Protein AF-A0A958C0W4-F1 (afdb_monomer)

Secondary structure (DSSP, 8-state):
-PPP--HHHHHHHHTTT-HHHHHHHHHHHHHHHHHT-SSPPP-

Foldseek 3Di:
DQEDEDPVLVCQCVQVVHDVSVVVSVVVNVVCVVVVPNYDDDD

Structure (mmCIF, N/CA/C/O backbone):
data_AF-A0A958C0W4-F1
#
_entry.id   AF-A0A958C0W4-F1
#
loop_
_atom_site.group_PDB
_atom_site.id
_atom_site.type_symbol
_atom_site.label_atom_id
_atom_site.label_alt_id
_atom_site.label_comp_id
_atom_site.label_asym_id
_atom_site.label_entity_id
_atom_site.label_seq_id
_atom_site.pdbx_PDB_ins_code
_atom_site.Cartn_x
_atom_site.Cartn_y
_atom_site.Cartn_z
_atom_site.occupancy
_atom_site.B_iso_or_equiv
_atom_site.auth_seq_id
_atom_site.auth_comp_id
_atom_site.auth_asym_id
_atom_site.auth_atom_id
_atom_site.pdbx_PDB_model_num
ATOM 1 N N . MET A 1 1 ? -11.772 -4.495 9.137 1.00 67.31 1 MET A N 1
ATOM 2 C CA . MET A 1 1 ? -11.795 -3.230 8.379 1.00 67.31 1 MET A CA 1
ATOM 3 C C . MET A 1 1 ? -10.874 -3.437 7.201 1.00 67.31 1 MET A C 1
ATOM 5 O O . MET A 1 1 ? -9.812 -4.013 7.412 1.00 67.31 1 MET A O 1
ATOM 9 N N . ASP A 1 2 ? -11.297 -3.068 5.997 1.00 88.31 2 ASP A N 1
ATOM 10 C CA . ASP A 1 2 ? -10.401 -3.108 4.841 1.00 88.31 2 ASP A CA 1
ATOM 11 C C . ASP A 1 2 ? -9.469 -1.894 4.891 1.00 88.31 2 ASP A C 1
ATOM 13 O O . ASP A 1 2 ? -9.911 -0.794 5.220 1.00 88.31 2 ASP A O 1
ATOM 17 N N . LEU A 1 3 ? -8.182 -2.113 4.603 1.00 96.44 3 LEU A N 1
ATOM 18 C CA . LEU A 1 3 ? -7.171 -1.057 4.535 1.00 96.44 3 LEU A CA 1
ATOM 19 C C . LEU A 1 3 ? -7.490 -0.123 3.361 1.00 96.44 3 LEU A C 1
ATOM 21 O O . LEU A 1 3 ? -7.521 -0.575 2.213 1.00 96.44 3 LEU A O 1
ATOM 25 N N . MET A 1 4 ? -7.690 1.163 3.641 1.00 97.69 4 MET A N 1
ATOM 26 C CA . MET A 1 4 ? -7.891 2.188 2.624 1.00 97.69 4 MET A CA 1
ATOM 27 C C . MET A 1 4 ? -6.550 2.733 2.141 1.00 97.69 4 MET A C 1
ATOM 29 O O . MET A 1 4 ? -5.736 3.198 2.935 1.00 97.69 4 MET A O 1
ATOM 33 N N . LEU A 1 5 ? -6.346 2.691 0.826 1.00 97.31 5 LEU A N 1
ATOM 34 C CA . LEU A 1 5 ? -5.195 3.290 0.159 1.00 97.31 5 LEU A CA 1
ATOM 35 C C . LEU A 1 5 ? -5.646 4.521 -0.625 1.00 97.31 5 LEU A C 1
ATOM 37 O O . LEU A 1 5 ? -6.703 4.519 -1.262 1.00 97.31 5 LEU A O 1
ATOM 41 N N . SER A 1 6 ? -4.825 5.563 -0.605 1.00 97.50 6 SER A N 1
ATOM 42 C CA . SER A 1 6 ? -4.921 6.680 -1.537 1.00 97.50 6 SER A CA 1
ATOM 43 C C . SER A 1 6 ? -4.670 6.221 -2.979 1.00 97.50 6 S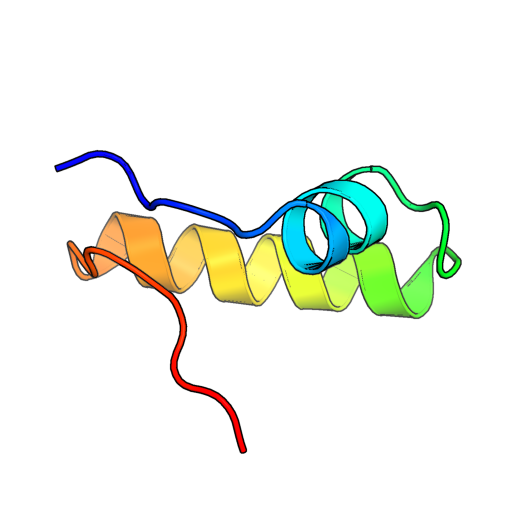ER A C 1
ATOM 45 O O . SER A 1 6 ? -4.159 5.129 -3.240 1.00 97.50 6 SER A O 1
ATOM 47 N N . ALA A 1 7 ? -5.006 7.079 -3.946 1.00 97.94 7 ALA A N 1
ATOM 48 C CA . ALA A 1 7 ? -4.753 6.794 -5.358 1.00 97.94 7 ALA A CA 1
ATOM 49 C C . ALA A 1 7 ? -3.257 6.576 -5.654 1.00 97.94 7 ALA A C 1
ATOM 51 O O . ALA A 1 7 ? -2.906 5.721 -6.465 1.00 97.94 7 ALA A O 1
ATOM 52 N N . GLU A 1 8 ? -2.384 7.320 -4.974 1.00 97.50 8 GLU A N 1
ATOM 53 C CA . GLU A 1 8 ? -0.933 7.198 -5.109 1.00 97.50 8 GLU A CA 1
ATOM 54 C C . GLU A 1 8 ? -0.424 5.870 -4.535 1.00 97.50 8 GLU A C 1
ATOM 56 O O . GLU A 1 8 ? 0.280 5.130 -5.219 1.00 97.50 8 GLU A O 1
ATOM 61 N N . GLU A 1 9 ? -0.848 5.498 -3.328 1.00 97.94 9 GLU A N 1
ATOM 62 C CA . GLU A 1 9 ? -0.461 4.223 -2.707 1.00 97.94 9 GLU A CA 1
ATOM 63 C C . GLU A 1 9 ? -0.997 3.018 -3.488 1.00 97.94 9 GLU A C 1
ATOM 65 O O . GLU A 1 9 ? -0.317 1.997 -3.618 1.00 97.94 9 GLU A O 1
ATOM 70 N N . GLN A 1 10 ? -2.201 3.134 -4.057 1.00 98.19 10 GLN A N 1
ATOM 71 C CA . GLN A 1 10 ? -2.756 2.105 -4.930 1.00 98.19 10 GLN A CA 1
ATOM 72 C C . GLN A 1 10 ? -1.948 1.976 -6.230 1.00 98.19 10 GLN A C 1
ATOM 74 O O . GLN A 1 10 ? -1.709 0.860 -6.688 1.00 98.19 10 GLN A O 1
ATOM 79 N N . SER A 1 11 ? -1.490 3.090 -6.804 1.00 98.50 11 SER A N 1
ATOM 80 C CA . SER A 1 11 ? -0.601 3.107 -7.973 1.00 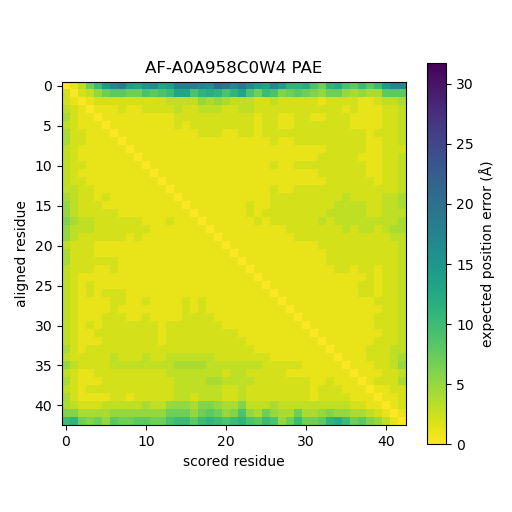98.50 11 SER A CA 1
ATOM 81 C C . SER A 1 11 ? 0.762 2.469 -7.659 1.00 98.50 11 SER A C 1
ATOM 83 O O . SER A 1 11 ? 1.250 1.623 -8.414 1.00 98.50 11 SER A O 1
ATOM 85 N N . MET A 1 12 ? 1.331 2.757 -6.484 1.00 98.38 12 MET A N 1
ATOM 86 C CA . MET A 1 12 ? 2.546 2.097 -5.991 1.00 98.38 12 MET A CA 1
ATOM 87 C C . MET A 1 12 ? 2.360 0.581 -5.852 1.00 98.38 12 MET A C 1
ATOM 89 O O . MET A 1 12 ? 3.218 -0.186 -6.292 1.00 98.38 12 MET A O 1
ATOM 93 N N . LEU A 1 13 ? 1.228 0.135 -5.297 1.00 98.19 13 LEU A N 1
ATOM 94 C CA . LEU A 1 13 ? 0.897 -1.287 -5.161 1.00 98.19 13 LEU A CA 1
ATOM 95 C C . LEU A 1 13 ? 0.671 -1.976 -6.519 1.00 98.19 13 LEU A C 1
ATOM 97 O O . LEU A 1 13 ? 1.001 -3.152 -6.678 1.00 98.19 13 LEU A O 1
ATOM 101 N N . ASN A 1 14 ? 0.156 -1.247 -7.511 1.00 98.44 14 ASN A N 1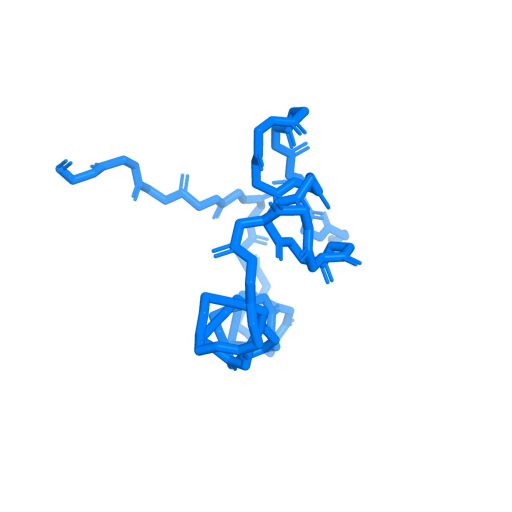
ATOM 102 C CA . ASN A 1 14 ? -0.007 -1.740 -8.881 1.00 98.44 14 ASN A CA 1
ATOM 103 C C . ASN A 1 14 ? 1.326 -1.856 -9.640 1.00 98.44 14 ASN A C 1
ATOM 105 O O . ASN A 1 14 ? 1.387 -2.533 -10.665 1.00 98.44 14 ASN A O 1
ATOM 109 N N . GLY A 1 15 ? 2.397 -1.248 -9.121 1.00 98.44 15 GLY A N 1
ATOM 110 C CA . GLY A 1 15 ? 3.742 -1.321 -9.687 1.00 98.44 15 GLY A CA 1
ATOM 111 C C . GLY A 1 15 ? 4.119 -0.167 -10.613 1.00 98.44 15 GLY A C 1
ATOM 112 O O . GLY A 1 15 ? 5.182 -0.222 -11.231 1.00 98.44 15 GLY A O 1
ATOM 113 N N . ASP A 1 16 ? 3.324 0.903 -10.663 1.00 98.62 16 ASP A N 1
ATOM 114 C CA . ASP A 1 16 ? 3.591 2.070 -11.520 1.00 98.62 16 ASP A CA 1
ATOM 115 C C . ASP A 1 16 ? 4.884 2.807 -11.121 1.00 98.62 16 ASP A C 1
ATOM 117 O O . ASP A 1 16 ? 5.540 3.443 -11.945 1.00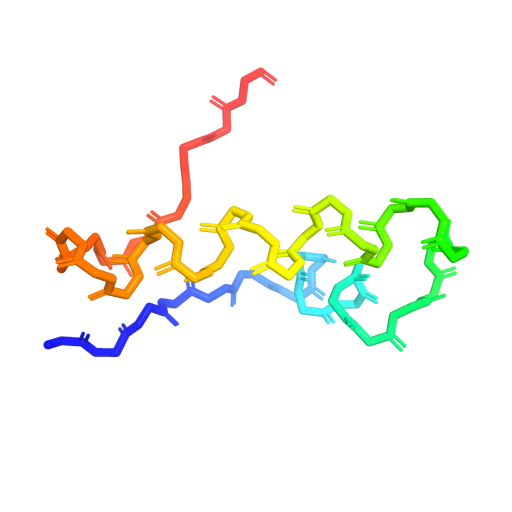 98.62 16 ASP A O 1
ATOM 121 N N . ALA A 1 17 ? 5.293 2.668 -9.857 1.00 98.00 17 ALA A N 1
ATOM 122 C CA . ALA A 1 17 ? 6.539 3.201 -9.308 1.00 98.00 17 ALA A CA 1
ATOM 123 C C . ALA A 1 17 ? 7.737 2.226 -9.423 1.00 98.00 17 ALA A C 1
ATOM 125 O O . ALA A 1 17 ? 8.812 2.476 -8.875 1.00 98.00 17 ALA A O 1
ATOM 126 N N . GLY A 1 18 ? 7.570 1.106 -10.133 1.00 98.50 18 GLY A N 1
ATOM 127 C CA . GLY A 1 18 ? 8.599 0.094 -10.356 1.00 98.50 18 GLY A CA 1
ATOM 128 C C . GLY A 1 18 ? 8.606 -1.056 -9.334 1.00 98.50 18 GLY A C 1
ATOM 129 O O . GLY A 1 18 ? 7.964 -0.993 -8.281 1.00 98.50 18 GLY A O 1
ATOM 130 N N . PRO A 1 19 ? 9.367 -2.132 -9.619 1.00 98.19 19 PRO A N 1
ATOM 131 C CA . PRO A 1 19 ? 9.255 -3.406 -8.900 1.00 98.19 19 PRO A CA 1
ATOM 132 C C . PRO A 1 19 ? 9.713 -3.338 -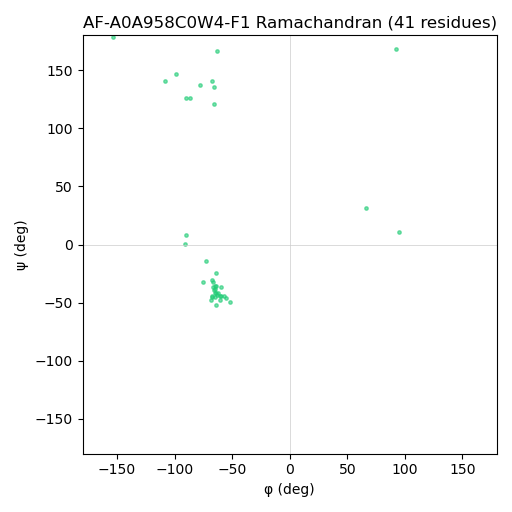7.436 1.00 98.19 19 PRO A C 1
ATOM 134 O O . PRO A 1 19 ? 9.192 -4.058 -6.587 1.00 98.19 19 PRO A O 1
ATOM 137 N N . GLY A 1 20 ? 10.678 -2.467 -7.116 1.00 98.50 20 GLY A N 1
ATOM 138 C CA . GLY A 1 20 ? 11.137 -2.275 -5.737 1.00 98.50 20 GLY A CA 1
ATOM 139 C C . GLY A 1 20 ? 10.063 -1.640 -4.853 1.00 98.50 20 GLY A C 1
ATOM 140 O O . GLY A 1 20 ? 9.812 -2.117 -3.747 1.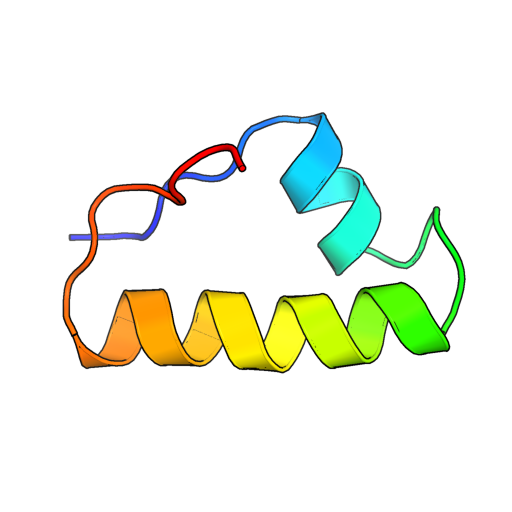00 98.50 20 GLY A O 1
ATOM 141 N N . VAL A 1 21 ? 9.391 -0.606 -5.370 1.00 98.50 21 VAL A N 1
ATOM 142 C CA . VAL A 1 21 ? 8.303 0.081 -4.664 1.00 98.50 21 VAL A CA 1
ATOM 143 C C . VAL A 1 21 ? 7.103 -0.843 -4.513 1.00 98.50 21 VAL A C 1
ATOM 145 O O . VAL A 1 21 ? 6.597 -0.976 -3.405 1.00 98.50 21 VA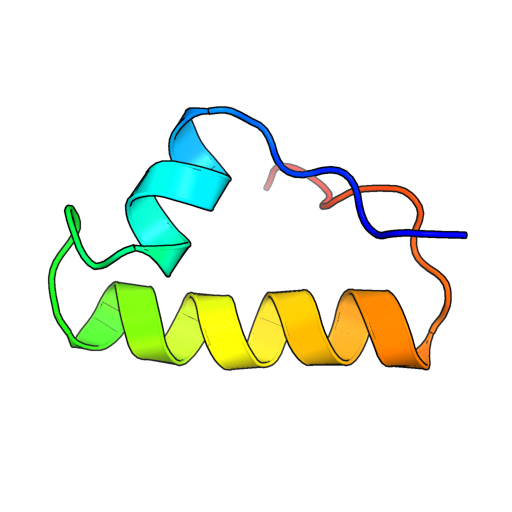L A O 1
ATOM 148 N N . GLN A 1 22 ? 6.719 -1.564 -5.570 1.00 98.81 22 GLN A N 1
ATOM 149 C CA . GLN A 1 22 ? 5.643 -2.554 -5.502 1.00 98.81 22 GLN A CA 1
ATOM 150 C C . GLN A 1 22 ? 5.862 -3.551 -4.363 1.00 98.81 22 GLN A C 1
ATOM 152 O O . GLN A 1 22 ? 4.977 -3.770 -3.535 1.00 98.81 22 GLN A O 1
ATOM 157 N N . ARG A 1 23 ? 7.071 -4.122 -4.281 1.00 98.75 23 ARG A N 1
ATOM 158 C CA . ARG A 1 23 ? 7.386 -5.120 -3.262 1.00 98.75 23 ARG A CA 1
ATOM 159 C C . ARG A 1 23 ? 7.347 -4.541 -1.851 1.00 98.75 23 ARG A C 1
ATOM 161 O O . ARG A 1 23 ? 6.881 -5.214 -0.933 1.00 98.75 23 ARG A O 1
ATOM 168 N N . ALA A 1 24 ? 7.819 -3.309 -1.672 1.00 98.31 24 ALA A N 1
ATOM 169 C CA . ALA A 1 24 ? 7.696 -2.607 -0.399 1.00 98.31 24 ALA A CA 1
ATOM 170 C C . ALA A 1 24 ? 6.219 -2.377 -0.036 1.00 98.31 24 ALA A C 1
ATOM 172 O O . ALA A 1 24 ? 5.811 -2.649 1.094 1.00 98.31 24 ALA A O 1
ATOM 173 N N . MET A 1 25 ? 5.401 -1.967 -1.006 1.00 98.06 25 MET A N 1
ATOM 174 C CA . MET A 1 25 ? 3.982 -1.683 -0.806 1.00 98.06 25 MET A CA 1
ATOM 175 C C . MET A 1 25 ? 3.162 -2.928 -0.466 1.00 98.06 25 MET A C 1
ATOM 177 O O . MET A 1 25 ? 2.295 -2.867 0.404 1.00 98.06 25 MET A O 1
ATOM 181 N N . GLU A 1 26 ? 3.475 -4.081 -1.060 1.00 98.56 26 GLU A N 1
ATOM 182 C CA . GLU A 1 26 ? 2.890 -5.372 -0.675 1.00 98.56 26 GLU A CA 1
ATOM 183 C C . GLU A 1 26 ? 3.128 -5.694 0.805 1.00 98.56 26 GLU A C 1
ATOM 185 O O . GLU A 1 26 ? 2.206 -6.130 1.500 1.00 98.56 26 GLU A O 1
ATOM 190 N N . ILE A 1 27 ? 4.354 -5.472 1.297 1.00 98.25 27 ILE A N 1
ATOM 191 C CA . ILE A 1 27 ? 4.720 -5.716 2.698 1.00 98.25 27 ILE A CA 1
ATOM 192 C C . ILE A 1 27 ? 3.919 -4.784 3.608 1.00 98.25 27 ILE A C 1
ATOM 194 O O . ILE A 1 27 ? 3.245 -5.254 4.525 1.00 98.25 27 ILE A O 1
ATOM 198 N N . VAL A 1 28 ? 3.944 -3.479 3.331 1.00 97.12 28 VAL A N 1
ATOM 199 C CA . VAL A 1 28 ? 3.255 -2.464 4.140 1.00 97.12 28 VAL A CA 1
ATOM 200 C C . VAL A 1 28 ? 1.743 -2.707 4.168 1.00 97.12 28 VAL A C 1
ATOM 202 O O . VAL A 1 28 ? 1.154 -2.769 5.247 1.00 97.12 28 VAL A O 1
ATOM 205 N N . ALA A 1 29 ? 1.114 -2.941 3.012 1.00 97.31 29 ALA A N 1
ATOM 206 C CA . ALA A 1 29 ? -0.322 -3.206 2.929 1.00 97.31 29 ALA A CA 1
ATOM 207 C C . ALA A 1 29 ? -0.715 -4.507 3.648 1.00 97.31 29 ALA A C 1
ATOM 209 O O . ALA A 1 29 ? -1.775 -4.591 4.271 1.00 97.31 29 ALA A O 1
ATOM 210 N N . THR A 1 30 ? 0.143 -5.530 3.598 1.00 97.75 30 THR A N 1
ATOM 211 C CA . THR A 1 30 ? -0.075 -6.782 4.334 1.00 97.75 30 THR A CA 1
ATOM 212 C C . THR A 1 30 ? -0.032 -6.553 5.842 1.00 97.75 30 THR A C 1
ATOM 214 O O . THR A 1 30 ? -0.925 -7.019 6.547 1.00 97.75 30 THR A O 1
ATOM 217 N N . LEU A 1 31 ? 0.948 -5.793 6.338 1.00 97.25 31 LEU A N 1
ATOM 218 C CA . LEU A 1 31 ? 1.026 -5.428 7.754 1.00 97.25 31 LEU A CA 1
ATOM 219 C C . LEU A 1 31 ? -0.208 -4.629 8.192 1.00 97.25 31 LEU A C 1
ATOM 221 O O . LEU A 1 31 ? -0.805 -4.959 9.216 1.00 97.25 31 LEU A O 1
ATOM 225 N N . GLY A 1 32 ? -0.648 -3.656 7.388 1.00 96.44 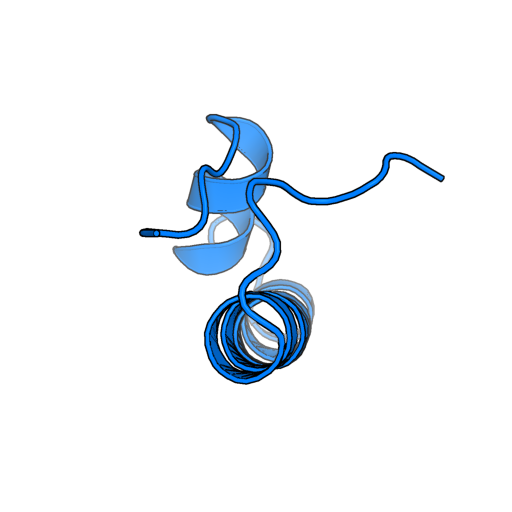32 GLY A N 1
ATOM 226 C CA . GLY A 1 32 ? -1.865 -2.888 7.658 1.00 96.44 32 GLY A CA 1
ATOM 227 C C . GLY A 1 32 ? -3.094 -3.785 7.834 1.00 96.44 32 GLY A C 1
ATOM 228 O O . GLY A 1 32 ? -3.811 -3.663 8.823 1.00 96.44 32 GLY A O 1
ATOM 229 N N . ARG A 1 33 ? -3.290 -4.770 6.947 1.00 96.19 33 ARG A N 1
ATOM 230 C CA . ARG A 1 33 ? -4.394 -5.741 7.065 1.00 96.19 33 ARG A CA 1
ATOM 231 C C . ARG A 1 33 ? -4.270 -6.643 8.297 1.00 96.19 33 ARG A C 1
ATOM 233 O O . ARG A 1 33 ? -5.274 -6.874 8.964 1.00 96.19 33 ARG A O 1
ATOM 240 N N . ILE A 1 34 ? -3.066 -7.135 8.614 1.00 96.88 34 ILE A N 1
ATOM 241 C CA . ILE A 1 34 ? -2.817 -8.007 9.781 1.00 96.88 34 ILE A CA 1
ATOM 242 C C . ILE A 1 34 ? -3.147 -7.285 11.090 1.00 96.88 34 ILE A C 1
ATOM 244 O O . ILE A 1 34 ? -3.755 -7.875 11.981 1.00 96.88 34 ILE A O 1
ATOM 248 N N . TYR A 1 35 ? -2.767 -6.013 11.200 1.00 96.00 35 TYR A N 1
ATOM 249 C CA . TYR A 1 35 ? -2.985 -5.220 12.409 1.00 96.00 35 TYR A CA 1
ATOM 250 C C . TYR A 1 35 ? -4.314 -4.456 12.419 1.00 96.00 35 TYR A C 1
ATOM 252 O O . TYR A 1 35 ? -4.613 -3.770 13.393 1.00 96.00 35 TYR A O 1
ATOM 260 N N . GLY A 1 36 ? -5.132 -4.588 11.370 1.00 95.75 36 GLY A N 1
ATOM 261 C CA . GLY A 1 36 ? -6.422 -3.907 11.269 1.00 95.75 36 GLY A CA 1
ATOM 262 C C . GLY A 1 36 ? -6.302 -2.387 11.154 1.00 95.75 36 GLY A C 1
ATOM 263 O O . GLY A 1 36 ? -7.178 -1.674 11.642 1.00 95.75 36 GLY A O 1
ATOM 264 N N . ALA A 1 37 ? -5.226 -1.895 10.536 1.00 96.81 37 ALA A N 1
ATOM 265 C CA . ALA A 1 37 ? -5.043 -0.477 10.266 1.00 96.81 37 ALA A CA 1
ATOM 266 C C . ALA A 1 37 ? -6.098 0.019 9.255 1.00 96.81 37 ALA A C 1
ATOM 268 O O . ALA A 1 37 ? -6.344 -0.663 8.254 1.00 96.81 37 ALA A O 1
ATOM 269 N N . PRO A 1 38 ? -6.728 1.183 9.499 1.00 96.75 38 PRO A N 1
ATOM 270 C CA . PRO A 1 38 ? -7.706 1.750 8.576 1.00 96.75 38 PRO A CA 1
ATOM 271 C C . PRO A 1 38 ? -7.048 2.377 7.337 1.00 96.75 38 PRO A C 1
ATOM 273 O O . PRO A 1 38 ? -7.625 2.314 6.256 1.00 96.75 38 PRO A O 1
ATOM 276 N N . ASP A 1 39 ? -5.846 2.936 7.485 1.00 97.31 39 ASP A N 1
ATOM 277 C CA . ASP A 1 39 ? -5.072 3.636 6.458 1.00 97.31 39 ASP A CA 1
ATOM 278 C C . ASP A 1 39 ? -3.559 3.550 6.756 1.00 97.31 39 ASP A C 1
ATOM 280 O O . ASP A 1 39 ? -3.129 2.909 7.724 1.00 97.31 39 ASP A O 1
ATOM 284 N N . LEU A 1 40 ? -2.742 4.135 5.876 1.00 95.50 40 LEU A N 1
ATOM 285 C CA . LEU A 1 40 ? -1.301 4.292 6.071 1.00 95.50 40 LEU A CA 1
ATOM 286 C C . LEU A 1 40 ? -0.979 5.707 6.572 1.00 95.50 40 LEU A C 1
ATOM 288 O O . LEU A 1 40 ? -1.635 6.681 6.207 1.00 95.50 40 LEU A O 1
ATOM 292 N N . VAL A 1 41 ? 0.058 5.820 7.405 1.00 92.31 41 VAL A N 1
ATOM 293 C CA . VAL A 1 41 ? 0.489 7.104 7.974 1.00 92.31 41 VAL A CA 1
ATOM 294 C C . VAL A 1 41 ? 1.528 7.757 7.053 1.00 92.31 41 VAL A C 1
ATOM 296 O O . VAL A 1 41 ? 2.545 7.119 6.769 1.00 92.31 41 VAL A O 1
ATOM 299 N N . PRO A 1 42 ? 1.325 9.015 6.618 1.00 85.69 42 PRO A N 1
ATOM 300 C CA . PRO A 1 42 ? 2.329 9.756 5.862 1.00 85.69 42 PRO A CA 1
ATOM 301 C C . PRO A 1 42 ? 3.549 10.072 6.740 1.00 85.69 42 PRO A C 1
ATOM 303 O O . PRO A 1 42 ? 3.401 10.416 7.916 1.00 85.69 42 PRO A O 1
ATOM 306 N N . VAL A 1 43 ? 4.747 9.968 6.157 1.00 81.25 43 VAL A N 1
ATOM 307 C CA . VAL A 1 43 ? 6.042 10.232 6.815 1.00 81.25 43 VAL A CA 1
ATOM 308 C C . VAL A 1 43 ? 6.840 11.312 6.106 1.00 81.25 43 VAL A C 1
ATOM 310 O O . VAL A 1 43 ? 6.711 11.427 4.868 1.00 81.25 43 VAL A O 1
#

Nearest PDB structures (foldseek):
  7cns-assembly1_A-2  TM=9.717E-01  e=2.063E-01  Thermococcus kodakarensis KOD1
  7l6c-assembly1_B  TM=7.539E-01  e=4.999E+00  Mycobacteroides abscessus ATCC 19977

Sequence (43 aa):
MDLMLSAEEQSMLNGDAGPGVQRAMEIVATLGRIYGAPDLVPV

Radius of gyration: 9.87 Å; Cα contacts (8 Å, |Δi|>4): 42; chains: 1; bounding box: 23×18×24 Å

Solvent-accessib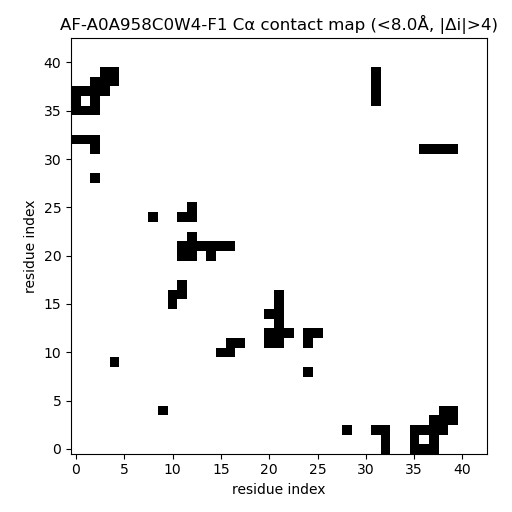le surface area (backbone atoms only — not comparable to full-atom values): 2525 Å² total; per-residue (Å²): 110,76,58,51,68,54,74,65,56,47,39,27,50,73,33,78,68,34,71,70,46,16,54,52,39,52,51,54,54,49,51,29,50,76,72,52,30,61,55,78,84,89,129

Mean predicted aligned error: 2.27 Å

pLDDT: mean 95.94, std 5.61, range [67.31, 98.81]